Protein AF-A6EFZ3-F1 (afdb_monomer)

Structure (mmCIF, N/CA/C/O backbone):
data_AF-A6EFZ3-F1
#
_entry.id   AF-A6EFZ3-F1
#
loop_
_atom_site.group_PDB
_atom_site.id
_atom_site.type_symbol
_atom_site.label_atom_id
_atom_site.label_alt_id
_atom_site.label_comp_id
_atom_site.label_asym_id
_atom_site.label_entity_id
_atom_site.label_seq_id
_atom_site.pdbx_PDB_ins_code
_atom_site.Cartn_x
_atom_site.Cartn_y
_atom_site.Cartn_z
_atom_site.occupancy
_atom_site.B_iso_or_equiv
_atom_site.auth_seq_id
_atom_site.auth_comp_id
_atom_site.auth_asym_id
_atom_site.auth_atom_id
_atom_site.pdbx_PDB_model_num
ATOM 1 N N . MET A 1 1 ? 28.906 -21.698 11.738 1.00 39.53 1 MET A N 1
ATOM 2 C CA . MET A 1 1 ? 29.198 -21.959 10.315 1.00 39.53 1 MET A CA 1
ATOM 3 C C . MET A 1 1 ? 28.097 -22.882 9.822 1.00 39.53 1 MET A C 1
ATOM 5 O O . MET A 1 1 ? 28.210 -24.085 9.983 1.00 39.53 1 MET A O 1
ATOM 9 N N . PHE A 1 2 ? 26.974 -22.306 9.395 1.00 46.69 2 PHE A N 1
ATOM 10 C CA . PHE A 1 2 ? 25.868 -23.056 8.797 1.00 46.69 2 PHE A CA 1
ATOM 11 C C . PHE A 1 2 ? 26.057 -22.976 7.281 1.00 46.69 2 PHE A C 1
ATOM 13 O O . PHE A 1 2 ? 26.087 -21.853 6.776 1.00 46.69 2 PHE A O 1
ATOM 20 N N . PRO A 1 3 ? 26.272 -24.097 6.578 1.00 50.94 3 PRO A N 1
ATOM 21 C CA . PRO A 1 3 ? 26.380 -24.074 5.134 1.00 50.94 3 PRO A CA 1
ATOM 22 C C . PRO A 1 3 ? 24.978 -24.129 4.504 1.00 50.94 3 PRO A C 1
ATOM 24 O O . PRO A 1 3 ? 24.098 -24.848 4.972 1.00 50.94 3 PRO A O 1
ATOM 27 N N . ASP A 1 4 ? 24.816 -23.335 3.449 1.00 51.06 4 ASP A N 1
ATOM 28 C CA . ASP A 1 4 ? 23.938 -23.583 2.302 1.00 51.06 4 ASP A CA 1
ATOM 29 C C . ASP A 1 4 ? 22.413 -23.519 2.517 1.00 51.06 4 ASP A C 1
ATOM 31 O O . ASP A 1 4 ? 21.679 -24.482 2.317 1.00 51.06 4 ASP A O 1
ATOM 35 N N . ILE A 1 5 ? 21.916 -22.307 2.802 1.00 48.72 5 ILE A N 1
ATOM 36 C CA . ILE A 1 5 ? 20.561 -21.884 2.402 1.00 48.72 5 ILE A CA 1
ATOM 37 C C . ILE A 1 5 ? 20.666 -21.341 0.974 1.00 48.72 5 ILE A C 1
ATOM 39 O O . ILE A 1 5 ? 20.862 -20.150 0.753 1.00 48.72 5 ILE A O 1
ATOM 43 N N . LEU A 1 6 ? 20.587 -22.229 -0.009 1.00 52.12 6 LEU A N 1
ATOM 44 C CA . LEU A 1 6 ? 20.305 -21.890 -1.400 1.00 52.12 6 LEU A CA 1
ATOM 45 C C . LEU A 1 6 ? 19.477 -23.047 -1.959 1.00 52.12 6 LEU A C 1
ATOM 47 O O . LEU A 1 6 ? 19.919 -24.190 -1.946 1.00 52.12 6 LEU A O 1
ATOM 51 N N . ILE A 1 7 ? 18.279 -22.705 -2.443 1.00 53.16 7 ILE A N 1
ATOM 52 C CA . ILE A 1 7 ? 17.169 -23.573 -2.878 1.00 53.16 7 ILE A CA 1
ATOM 53 C C . ILE A 1 7 ? 16.221 -23.976 -1.732 1.00 53.16 7 ILE A C 1
ATOM 55 O O . ILE A 1 7 ? 16.080 -25.140 -1.367 1.00 53.16 7 ILE A O 1
ATOM 59 N N . ALA A 1 8 ? 15.490 -22.991 -1.201 1.00 48.47 8 ALA A N 1
ATOM 60 C CA . ALA A 1 8 ? 14.122 -23.275 -0.782 1.00 48.47 8 ALA A CA 1
ATOM 61 C C . ALA A 1 8 ? 13.328 -23.580 -2.062 1.00 48.47 8 ALA A C 1
ATOM 63 O O . ALA A 1 8 ? 13.255 -22.744 -2.963 1.00 48.47 8 ALA A O 1
ATOM 64 N N . ASP A 1 9 ? 12.820 -24.805 -2.170 1.00 62.06 9 ASP A N 1
ATOM 65 C CA . ASP A 1 9 ? 11.902 -25.234 -3.224 1.00 62.06 9 ASP A CA 1
ATOM 66 C C . ASP A 1 9 ? 10.776 -24.190 -3.373 1.00 62.06 9 ASP A C 1
ATOM 68 O O . ASP A 1 9 ? 10.265 -23.693 -2.364 1.00 62.06 9 ASP A O 1
ATOM 72 N N . GLN A 1 10 ? 10.386 -23.848 -4.606 1.00 57.56 10 GLN A N 1
ATOM 73 C CA . GLN A 1 10 ? 9.250 -22.954 -4.884 1.00 57.56 10 GLN A CA 1
ATOM 74 C C . GLN A 1 10 ? 8.010 -23.392 -4.086 1.00 57.56 10 GLN A C 1
ATOM 76 O O . GLN A 1 10 ? 7.268 -22.557 -3.577 1.00 57.56 10 GLN A O 1
ATOM 81 N N . CYS A 1 11 ? 7.865 -24.702 -3.855 1.00 59.25 11 CYS A N 1
ATOM 82 C CA . CYS A 1 11 ? 6.816 -25.274 -3.020 1.00 59.25 11 CYS A CA 1
ATOM 83 C C . CYS A 1 11 ? 6.854 -24.787 -1.564 1.00 59.25 11 CYS A C 1
ATOM 85 O O . CYS A 1 11 ? 5.800 -24.551 -0.984 1.00 59.25 11 CYS A O 1
ATOM 87 N N . PHE A 1 12 ? 8.036 -24.625 -0.960 1.00 63.84 12 PHE A N 1
ATOM 88 C CA . PHE A 1 12 ? 8.171 -24.192 0.433 1.00 63.84 12 PHE A CA 1
ATOM 89 C C . PHE A 1 12 ? 7.841 -22.708 0.590 1.00 63.84 12 PHE A C 1
ATOM 91 O O . PHE A 1 12 ? 7.180 -22.329 1.553 1.00 63.84 12 PHE A O 1
ATOM 98 N N . PHE A 1 13 ? 8.232 -21.880 -0.383 1.00 63.22 13 PHE A N 1
ATOM 99 C CA . PHE A 1 13 ? 7.868 -20.465 -0.404 1.00 63.22 13 PHE A CA 1
ATOM 100 C C . PHE A 1 13 ? 6.357 -20.286 -0.597 1.00 63.22 13 PHE A C 1
ATOM 102 O O . PHE A 1 13 ? 5.729 -19.549 0.158 1.00 63.22 13 PHE A O 1
ATOM 109 N N . THR A 1 14 ? 5.746 -21.039 -1.519 1.00 64.69 14 THR A N 1
ATOM 110 C CA . THR A 1 14 ? 4.290 -21.027 -1.719 1.00 64.69 14 THR A CA 1
ATOM 111 C C . THR A 1 14 ? 3.534 -21.521 -0.483 1.00 64.69 14 THR A C 1
ATOM 113 O O . THR A 1 14 ? 2.571 -20.880 -0.069 1.00 64.69 14 THR A O 1
ATOM 116 N N . LEU A 1 15 ? 3.966 -22.614 0.160 1.00 67.06 15 LEU A N 1
ATOM 117 C CA . LEU A 1 15 ? 3.315 -23.116 1.379 1.00 67.06 15 LEU A CA 1
ATOM 118 C C . LEU A 1 15 ? 3.464 -22.149 2.558 1.00 67.06 15 LEU A C 1
ATOM 120 O O . LEU A 1 15 ? 2.525 -21.972 3.332 1.00 67.06 15 LEU A O 1
ATOM 124 N N . PHE A 1 16 ? 4.633 -21.522 2.694 1.00 69.56 16 PHE A N 1
ATOM 125 C CA . PHE A 1 16 ? 4.902 -20.535 3.733 1.00 69.56 16 PHE A CA 1
ATOM 126 C C . PHE A 1 16 ? 4.048 -19.280 3.542 1.00 69.56 16 PHE A C 1
ATOM 128 O O . PHE A 1 16 ? 3.437 -18.812 4.499 1.00 69.56 16 PHE A O 1
ATOM 135 N N . LEU A 1 17 ? 3.915 -18.793 2.304 1.00 63.62 17 LEU A N 1
ATOM 136 C CA . LEU A 1 17 ? 3.036 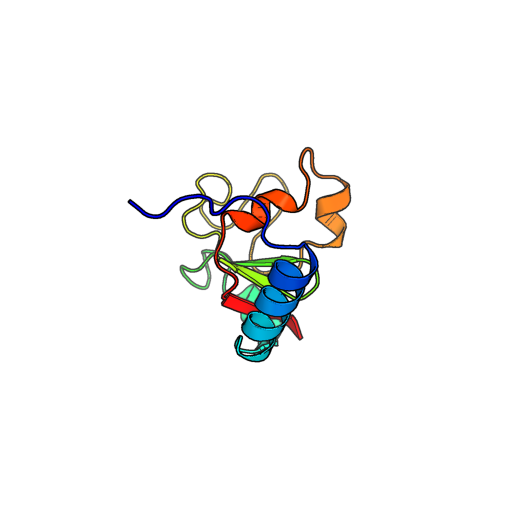-17.669 1.988 1.00 63.62 17 LEU A CA 1
ATOM 137 C C . LEU A 1 17 ? 1.564 -18.009 2.272 1.00 63.62 17 LEU A C 1
ATOM 139 O O . LEU A 1 17 ? 0.866 -17.206 2.878 1.00 63.62 17 LEU A O 1
ATOM 143 N N . ILE A 1 18 ? 1.104 -19.216 1.917 1.00 67.94 18 ILE A N 1
ATOM 144 C CA . ILE A 1 18 ? -0.262 -19.686 2.214 1.00 67.94 18 ILE A CA 1
ATOM 145 C C . ILE A 1 18 ? -0.510 -19.754 3.728 1.00 67.94 18 ILE A C 1
ATOM 147 O O . ILE A 1 18 ? -1.566 -19.324 4.194 1.00 67.94 18 ILE A O 1
ATOM 151 N N . LEU A 1 19 ? 0.453 -20.262 4.502 1.00 68.50 19 LEU A N 1
ATOM 152 C CA . LEU A 1 19 ? 0.347 -20.346 5.960 1.00 68.50 19 LEU A CA 1
ATOM 153 C C . LEU A 1 19 ? 0.321 -18.954 6.607 1.00 68.50 19 LEU A C 1
ATOM 155 O O . LEU A 1 19 ? -0.484 -18.716 7.503 1.00 68.50 19 LEU A O 1
ATOM 159 N N . ILE A 1 20 ? 1.141 -18.019 6.121 1.00 69.00 20 ILE A N 1
ATOM 160 C CA .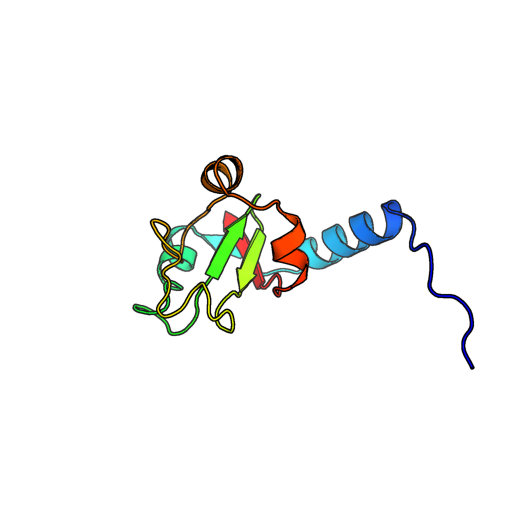 ILE A 1 20 ? 1.111 -16.622 6.574 1.00 69.00 20 ILE A CA 1
ATOM 161 C C . ILE A 1 20 ? -0.230 -15.982 6.216 1.00 69.00 20 ILE A C 1
ATOM 163 O O . ILE A 1 20 ? -0.884 -15.400 7.077 1.00 69.00 20 ILE A O 1
ATOM 167 N N . MET A 1 21 ? -0.688 -16.133 4.971 1.00 70.50 21 MET A N 1
ATOM 168 C CA . MET A 1 21 ? -1.964 -15.585 4.516 1.00 70.50 21 MET A CA 1
ATOM 169 C C . MET A 1 21 ? -3.154 -16.130 5.312 1.00 70.50 21 MET A C 1
ATOM 171 O O . MET A 1 21 ? -4.110 -15.389 5.541 1.00 70.50 21 MET A O 1
ATOM 175 N N . ALA A 1 22 ? -3.127 -17.386 5.769 1.00 73.75 22 ALA A N 1
ATOM 176 C CA . ALA A 1 22 ? -4.193 -17.953 6.597 1.00 73.75 22 ALA A CA 1
ATOM 177 C C . ALA A 1 22 ? -4.411 -17.149 7.894 1.00 73.75 22 ALA A C 1
ATOM 179 O O . ALA A 1 22 ? -5.559 -16.851 8.231 1.00 73.75 22 ALA A O 1
ATOM 180 N N . GLU A 1 23 ? -3.330 -16.692 8.525 1.00 84.50 23 GLU A N 1
ATOM 181 C CA . GLU A 1 23 ? -3.340 -15.988 9.815 1.00 84.50 23 GLU A CA 1
ATOM 182 C C . GLU A 1 23 ? -3.480 -14.458 9.697 1.00 84.50 23 GLU A C 1
ATOM 184 O O . GLU A 1 23 ? -3.691 -13.770 10.698 1.00 84.50 23 GLU A O 1
ATOM 189 N N . LEU A 1 24 ? -3.391 -13.892 8.486 1.00 92.88 24 LEU A N 1
ATOM 190 C CA . LEU A 1 24 ? -3.518 -12.445 8.307 1.00 92.88 24 LEU A CA 1
ATOM 191 C C . LEU A 1 24 ? -4.944 -11.944 8.611 1.00 92.88 24 LEU A C 1
ATOM 193 O O . LEU A 1 24 ? -5.931 -12.584 8.222 1.00 92.88 24 LEU A O 1
ATOM 197 N N . PRO A 1 25 ? -5.081 -10.765 9.248 1.00 96.56 25 PRO A N 1
ATOM 198 C CA . PRO A 1 25 ? -6.378 -10.157 9.508 1.00 96.56 25 PRO A CA 1
ATOM 199 C C . PRO A 1 25 ? -7.092 -9.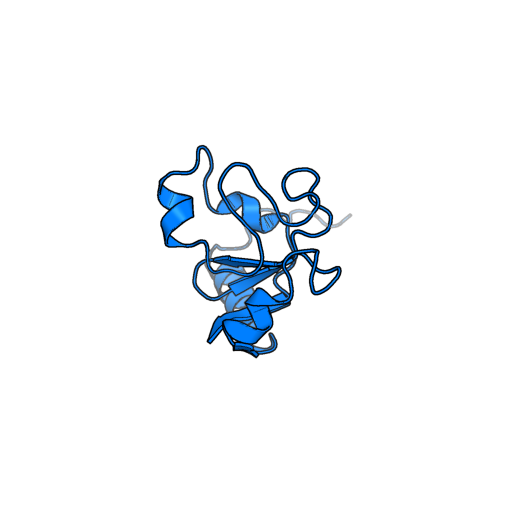787 8.204 1.00 96.56 25 PRO A C 1
ATOM 201 O O . PRO A 1 25 ? -6.470 -9.458 7.194 1.00 96.56 25 PRO A O 1
ATOM 204 N N . ILE A 1 26 ? -8.422 -9.828 8.236 1.00 97.12 26 ILE A N 1
ATOM 205 C CA . ILE A 1 26 ? -9.271 -9.489 7.091 1.00 97.12 26 ILE A CA 1
ATOM 206 C C . ILE A 1 26 ? -9.675 -8.020 7.174 1.00 97.12 26 ILE A C 1
ATOM 208 O O . ILE A 1 26 ? -10.082 -7.539 8.235 1.00 97.12 26 ILE A O 1
ATOM 212 N N . TYR A 1 27 ? -9.611 -7.333 6.039 1.00 98.19 27 TYR A N 1
ATOM 213 C CA . TYR A 1 27 ? -10.062 -5.961 5.885 1.00 98.19 27 TYR A CA 1
ATOM 214 C C . TYR A 1 27 ? -10.998 -5.817 4.694 1.00 98.19 27 TYR A C 1
ATOM 216 O O . TYR A 1 27 ? -10.791 -6.422 3.647 1.00 98.19 27 TYR A O 1
ATOM 224 N N . THR A 1 28 ? -11.999 -4.955 4.841 1.00 98.50 28 THR A N 1
ATOM 225 C CA . THR A 1 28 ? -12.867 -4.554 3.731 1.00 98.50 28 THR A CA 1
ATOM 226 C C . THR A 1 28 ? -12.216 -3.472 2.874 1.00 98.50 28 THR A C 1
ATOM 228 O O . THR A 1 28 ? -11.342 -2.735 3.341 1.00 98.50 28 THR A O 1
ATOM 231 N N . LYS A 1 29 ? -12.723 -3.269 1.652 1.00 98.19 29 LYS A N 1
ATOM 232 C CA . LYS A 1 29 ? -12.336 -2.123 0.798 1.00 98.19 29 LYS A CA 1
ATOM 233 C C . LYS A 1 29 ? -12.439 -0.773 1.516 1.00 98.19 29 LYS A C 1
ATOM 235 O O . LYS A 1 29 ? -11.556 0.065 1.393 1.00 98.19 29 LYS A O 1
ATOM 240 N N . GLN A 1 30 ? -13.485 -0.578 2.318 1.00 98.19 30 GLN A N 1
ATOM 241 C CA . GLN A 1 30 ? -13.685 0.655 3.091 1.00 98.19 30 GLN A CA 1
ATOM 242 C C . GLN A 1 30 ? -12.620 0.822 4.176 1.00 98.19 30 GLN A C 1
ATOM 244 O O . GLN A 1 30 ? -12.135 1.922 4.419 1.00 98.19 30 GLN A O 1
ATOM 249 N N . GLN A 1 31 ? -12.243 -0.273 4.835 1.00 98.44 31 GLN A N 1
ATOM 250 C CA . GLN A 1 31 ? -11.169 -0.247 5.815 1.00 98.44 31 GLN A CA 1
ATOM 251 C C . GLN A 1 31 ? -9.826 0.042 5.138 1.00 98.44 31 GLN A C 1
ATOM 253 O O . GLN A 1 31 ? -9.062 0.844 5.674 1.00 98.44 31 GLN A O 1
ATOM 258 N N . LEU A 1 32 ? -9.541 -0.567 3.985 1.00 98.62 32 LEU A N 1
ATOM 259 C CA . LEU A 1 32 ? -8.333 -0.288 3.209 1.00 98.62 32 LEU A CA 1
ATOM 260 C C . LEU A 1 32 ? -8.265 1.186 2.777 1.00 98.62 32 LEU A C 1
ATOM 262 O O . LEU A 1 32 ? -7.236 1.812 3.007 1.00 98.62 32 LEU A O 1
ATOM 266 N N . ALA A 1 33 ? -9.368 1.764 2.291 1.00 98.38 33 ALA A N 1
ATOM 267 C CA . ALA A 1 33 ? -9.456 3.161 1.845 1.00 98.38 33 ALA A CA 1
ATOM 268 C C . ALA A 1 33 ? -8.981 4.188 2.880 1.00 98.38 33 ALA A C 1
ATOM 270 O O . ALA A 1 33 ? -8.410 5.211 2.516 1.00 98.38 33 ALA A O 1
ATOM 271 N N . LEU A 1 34 ? -9.150 3.893 4.172 1.00 98.44 34 LEU A N 1
ATOM 272 C CA . LEU A 1 34 ? -8.689 4.767 5.251 1.00 98.44 34 LEU A CA 1
ATOM 273 C C . LEU A 1 34 ? -7.161 4.750 5.451 1.00 98.44 34 LEU A C 1
ATOM 275 O O . LEU A 1 34 ? -6.644 5.626 6.132 1.00 98.44 34 LEU A O 1
ATOM 279 N N . ARG A 1 35 ? -6.419 3.764 4.923 1.00 98.31 35 ARG A N 1
ATOM 280 C CA . ARG A 1 35 ? -4.939 3.701 4.989 1.00 98.31 35 ARG A CA 1
ATOM 281 C C . ARG A 1 35 ? -4.301 4.316 3.744 1.00 98.31 35 ARG A C 1
ATOM 283 O O . ARG A 1 35 ? -3.547 3.671 3.019 1.00 98.31 35 ARG A O 1
ATOM 290 N N . ASN A 1 36 ? -4.632 5.573 3.497 1.00 98.00 36 ASN A N 1
ATOM 291 C CA . ASN A 1 36 ? -4.159 6.347 2.353 1.00 98.00 36 ASN A CA 1
ATOM 292 C C . ASN A 1 36 ? -3.092 7.392 2.735 1.00 98.00 36 ASN A C 1
ATOM 294 O O . ASN A 1 36 ? -2.823 8.305 1.959 1.00 98.00 36 ASN A O 1
ATOM 298 N N . GLY A 1 37 ? -2.513 7.311 3.938 1.00 96.75 37 GLY A N 1
ATOM 299 C CA . GLY A 1 37 ? -1.550 8.292 4.446 1.00 96.75 37 GLY A CA 1
ATOM 300 C C . GLY A 1 37 ? -2.138 9.654 4.833 1.00 96.75 37 GLY A C 1
ATOM 301 O O . GLY A 1 37 ? -1.367 10.556 5.160 1.00 96.75 37 GLY A O 1
ATOM 302 N N . GLN A 1 38 ? -3.464 9.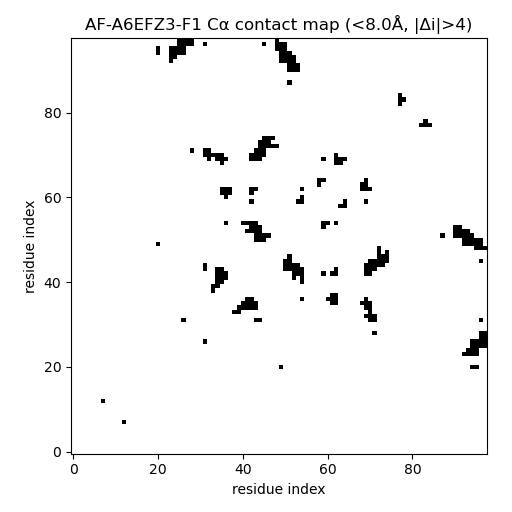826 4.780 1.00 96.00 38 GLN A N 1
ATOM 303 C CA . GLN A 1 38 ? -4.163 11.069 5.126 1.00 96.00 38 GLN A CA 1
ATOM 304 C C . GLN A 1 38 ? -5.222 10.835 6.208 1.00 96.00 38 GLN A C 1
ATOM 306 O O . GLN A 1 38 ? -5.114 11.399 7.295 1.00 96.00 38 GLN A O 1
ATOM 311 N N . ASP A 1 39 ? -6.207 9.970 5.943 1.00 97.12 39 ASP A N 1
ATOM 312 C CA . ASP A 1 39 ? -7.246 9.605 6.919 1.00 97.12 39 ASP A CA 1
ATOM 313 C C . ASP A 1 39 ? -6.646 8.838 8.103 1.00 97.12 39 ASP A C 1
ATOM 315 O O . ASP A 1 39 ? -7.069 8.976 9.255 1.00 97.12 39 ASP A O 1
ATOM 319 N N . LYS A 1 40 ? -5.624 8.030 7.809 1.00 96.50 40 LYS A N 1
ATOM 320 C CA . LYS A 1 40 ? -4.756 7.372 8.780 1.00 96.50 40 LYS A CA 1
ATOM 321 C C . LYS A 1 40 ? -3.299 7.467 8.332 1.00 96.50 40 LYS A C 1
ATOM 323 O O . LYS A 1 40 ? -3.043 7.548 7.132 1.00 96.50 40 LYS A O 1
ATOM 328 N N . PRO A 1 41 ? -2.334 7.410 9.272 1.00 96.69 41 PRO A N 1
ATOM 329 C CA . PRO A 1 41 ? -0.916 7.524 8.933 1.00 96.69 41 PRO A CA 1
ATOM 330 C C . PRO A 1 41 ? -0.393 6.351 8.095 1.00 96.69 41 PRO A C 1
ATOM 332 O O . PRO A 1 41 ? 0.609 6.507 7.408 1.00 96.69 41 PRO A O 1
ATOM 335 N N . GLN A 1 42 ? -1.051 5.190 8.146 1.00 98.19 42 GLN A N 1
ATOM 336 C CA . GLN A 1 42 ? -0.670 4.035 7.340 1.00 98.19 42 GLN A CA 1
ATOM 337 C C . GLN A 1 42 ? -0.925 4.280 5.852 1.00 98.19 42 GLN A C 1
ATOM 339 O O . GLN A 1 42 ? -1.948 4.859 5.479 1.00 98.19 42 GLN A O 1
ATOM 344 N N . ILE A 1 43 ? -0.032 3.759 5.015 1.00 98.50 43 ILE A N 1
ATOM 345 C CA . ILE A 1 43 ? -0.132 3.793 3.559 1.00 98.50 43 ILE A CA 1
ATOM 346 C C . ILE A 1 43 ? -0.118 2.355 3.062 1.00 98.50 43 ILE A C 1
ATOM 348 O O . ILE A 1 43 ? 0.935 1.724 2.994 1.00 98.50 43 ILE A O 1
ATOM 352 N N . TRP A 1 44 ? -1.296 1.824 2.751 1.00 98.56 44 TRP A N 1
ATOM 353 C CA . TRP A 1 44 ? -1.462 0.430 2.348 1.00 98.56 44 TRP A CA 1
ATOM 354 C C . TRP A 1 44 ? -1.985 0.329 0.920 1.00 98.56 44 TRP A C 1
ATOM 356 O O . TRP A 1 44 ? -2.790 1.150 0.487 1.00 98.56 44 TRP A O 1
ATOM 366 N N . VAL A 1 45 ? -1.572 -0.710 0.206 1.00 98.19 45 VAL A N 1
ATOM 367 C CA . VAL A 1 45 ? -2.089 -1.063 -1.125 1.00 98.19 45 VAL A CA 1
ATOM 368 C C . VAL A 1 45 ? -2.450 -2.538 -1.136 1.00 98.19 45 VAL A C 1
ATOM 370 O O . VAL A 1 45 ? -1.821 -3.321 -0.425 1.00 98.19 45 VAL A O 1
ATOM 373 N N . ALA A 1 46 ? -3.459 -2.925 -1.911 1.00 98.06 46 ALA A N 1
ATOM 374 C CA . ALA A 1 46 ? -3.750 -4.332 -2.141 1.00 98.06 46 ALA A CA 1
ATOM 375 C C . ALA A 1 46 ? -3.266 -4.785 -3.520 1.00 98.06 46 ALA A C 1
ATOM 377 O O . ALA A 1 46 ? -3.288 -4.019 -4.480 1.00 98.06 46 ALA A O 1
ATOM 378 N N . TYR A 1 47 ? -2.820 -6.034 -3.584 1.00 96.69 47 TYR A N 1
ATOM 379 C CA . TYR A 1 47 ? -2.461 -6.734 -4.806 1.00 96.69 47 TYR A CA 1
ATOM 380 C C . TYR A 1 47 ? -2.873 -8.201 -4.666 1.00 96.69 47 TYR A C 1
ATOM 382 O O . TYR A 1 47 ? -2.527 -8.848 -3.675 1.00 96.69 47 TYR A O 1
ATOM 390 N N . LEU A 1 48 ? -3.662 -8.707 -5.616 1.00 95.00 48 LEU A N 1
ATOM 391 C CA . LEU A 1 48 ? -4.229 -10.062 -5.620 1.00 95.00 48 LEU A CA 1
ATOM 392 C C . LEU A 1 48 ? -4.860 -10.465 -4.273 1.00 95.00 48 LEU A C 1
ATOM 394 O O . LEU A 1 48 ? -4.703 -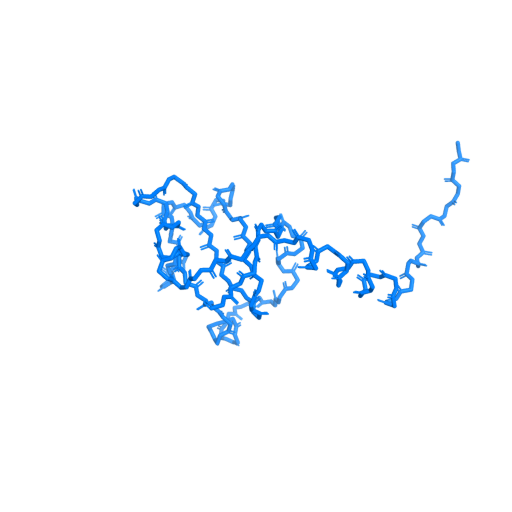11.587 -3.792 1.00 95.00 48 LEU A O 1
ATOM 398 N N . GLY A 1 49 ? -5.577 -9.530 -3.643 1.00 95.19 49 GLY A N 1
ATOM 399 C CA . GLY A 1 49 ? -6.258 -9.757 -2.366 1.00 95.19 49 GLY A CA 1
ATOM 400 C C . GLY A 1 49 ? -5.358 -9.733 -1.122 1.00 95.19 49 GLY A C 1
ATOM 401 O O . GLY A 1 49 ? -5.867 -9.899 -0.014 1.00 95.19 49 GLY A O 1
ATOM 402 N N . VAL A 1 50 ? -4.051 -9.492 -1.256 1.00 96.25 50 VAL A N 1
ATOM 403 C CA . VAL A 1 50 ? -3.125 -9.283 -0.131 1.00 96.25 50 VAL A CA 1
ATOM 404 C C .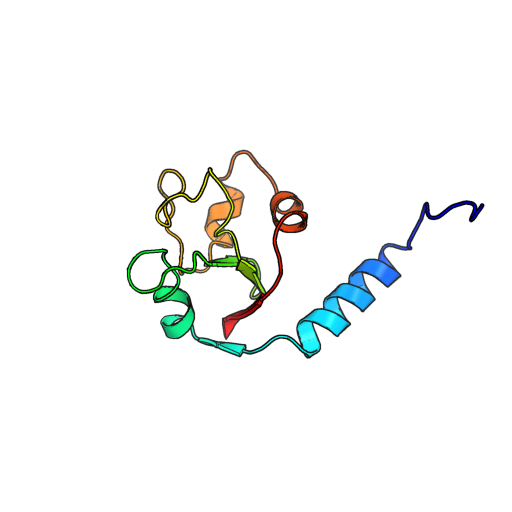 VAL A 1 50 ? -2.883 -7.792 0.053 1.00 96.25 50 VAL A C 1
ATOM 406 O O . VAL A 1 50 ? -2.669 -7.074 -0.916 1.00 96.25 50 VAL A O 1
ATOM 409 N N . ILE A 1 51 ? -2.923 -7.317 1.296 1.00 98.00 51 ILE A N 1
ATOM 410 C CA . ILE A 1 51 ? -2.663 -5.919 1.646 1.00 98.00 51 ILE A CA 1
ATOM 411 C C . ILE A 1 51 ? -1.219 -5.791 2.120 1.00 98.00 51 ILE A C 1
ATOM 413 O O . ILE A 1 51 ? -0.828 -6.457 3.080 1.00 98.00 51 ILE A O 1
ATOM 417 N N . TYR A 1 52 ? -0.466 -4.900 1.483 1.00 97.69 52 TYR A N 1
ATOM 418 C CA . TYR A 1 52 ? 0.930 -4.604 1.784 1.00 97.69 52 TYR A CA 1
ATOM 419 C C . TYR A 1 52 ? 1.072 -3.222 2.417 1.00 97.69 52 TYR A C 1
ATOM 421 O O . TYR A 1 52 ? 0.452 -2.254 1.961 1.00 97.69 52 TYR A O 1
ATOM 429 N N . ASP A 1 53 ? 1.912 -3.124 3.446 1.00 98.12 53 ASP A N 1
ATOM 430 C CA . ASP A 1 53 ? 2.278 -1.845 4.049 1.00 98.12 53 ASP A CA 1
ATOM 431 C C . ASP A 1 53 ? 3.459 -1.211 3.305 1.00 98.12 53 ASP A C 1
ATOM 433 O O . ASP A 1 53 ? 4.582 -1.714 3.332 1.00 98.12 53 ASP A O 1
ATOM 437 N N . VAL A 1 54 ? 3.200 -0.085 2.639 1.00 97.69 54 VAL A N 1
ATOM 438 C CA . VAL A 1 54 ? 4.197 0.671 1.872 1.00 97.69 54 VAL A CA 1
ATOM 439 C C . VAL A 1 54 ? 4.556 2.002 2.542 1.00 97.69 54 VAL A C 1
ATOM 441 O O . VAL A 1 54 ? 5.157 2.864 1.901 1.00 97.69 54 VAL A O 1
ATOM 444 N N . THR A 1 55 ? 4.228 2.180 3.828 1.00 97.75 55 THR A N 1
ATOM 445 C CA . THR A 1 55 ? 4.402 3.442 4.577 1.00 97.75 55 THR A CA 1
ATOM 446 C C . THR A 1 55 ? 5.837 3.970 4.543 1.00 97.75 55 THR A C 1
ATOM 448 O O . THR A 1 55 ? 6.051 5.161 4.321 1.00 97.75 55 THR A O 1
ATOM 451 N N . GLU A 1 56 ? 6.831 3.090 4.670 1.00 95.69 56 GLU A N 1
ATOM 452 C CA . GLU A 1 56 ? 8.252 3.473 4.659 1.00 95.69 56 GLU A CA 1
ATOM 453 C C . GLU A 1 56 ? 8.813 3.714 3.242 1.00 95.69 56 GLU A C 1
ATOM 455 O O . GLU A 1 56 ? 9.962 4.136 3.062 1.00 95.69 56 GLU A O 1
ATOM 460 N N . SER A 1 57 ? 8.014 3.471 2.198 1.00 95.69 57 SER A N 1
ATOM 461 C CA . SER A 1 57 ? 8.441 3.689 0.821 1.00 95.69 57 SER A CA 1
ATOM 462 C C . SER A 1 57 ? 8.456 5.172 0.473 1.00 95.69 57 SER A C 1
ATOM 464 O O . SER A 1 57 ? 7.428 5.845 0.396 1.00 95.69 57 SER A O 1
ATOM 466 N N . ARG A 1 58 ? 9.640 5.682 0.117 1.00 94.81 58 ARG A N 1
ATOM 467 C CA . ARG A 1 58 ? 9.799 7.056 -0.399 1.00 94.81 58 ARG A CA 1
ATOM 468 C C . ARG A 1 58 ? 8.981 7.323 -1.665 1.00 94.81 58 ARG A C 1
ATOM 470 O O . ARG A 1 58 ? 8.667 8.478 -1.940 1.00 94.81 58 ARG A O 1
ATOM 477 N N . LEU A 1 59 ? 8.661 6.276 -2.426 1.00 95.06 59 LEU A N 1
ATOM 478 C CA . LEU A 1 59 ? 7.890 6.361 -3.667 1.00 95.06 59 LEU A CA 1
ATOM 479 C C . LEU A 1 59 ? 6.383 6.519 -3.432 1.00 95.06 59 LEU A C 1
ATOM 481 O O . LEU A 1 59 ? 5.694 6.936 -4.357 1.00 95.06 59 LEU A O 1
ATOM 485 N N . TRP A 1 60 ? 5.904 6.214 -2.222 1.00 96.50 60 TRP A N 1
ATOM 486 C CA . TRP A 1 60 ? 4.497 6.276 -1.815 1.00 96.50 60 TRP A CA 1
ATOM 487 C C . TRP A 1 60 ? 4.207 7.426 -0.846 1.00 96.50 60 TRP A C 1
ATOM 489 O O . TRP A 1 60 ? 3.192 7.425 -0.152 1.00 96.50 60 TRP A O 1
ATOM 499 N N . ARG A 1 61 ? 5.097 8.421 -0.763 1.00 93.19 61 ARG A N 1
ATOM 500 C CA . ARG A 1 61 ? 5.001 9.512 0.215 1.00 93.19 61 ARG A CA 1
ATOM 501 C C . ARG A 1 61 ? 3.620 10.181 0.179 1.00 93.19 61 ARG A C 1
ATOM 503 O O . ARG A 1 61 ? 3.143 10.577 -0.881 1.00 93.19 61 ARG A O 1
ATOM 510 N N . ASN A 1 62 ? 3.016 10.350 1.357 1.00 93.12 62 ASN A N 1
ATOM 511 C CA . ASN A 1 62 ? 1.662 10.895 1.541 1.00 93.12 62 ASN A CA 1
ATOM 512 C C . ASN A 1 62 ? 0.561 10.093 0.813 1.00 93.12 62 ASN A C 1
ATOM 514 O O . ASN A 1 62 ? -0.464 10.655 0.433 1.00 93.12 62 ASN A O 1
ATOM 518 N N . GLY A 1 63 ? 0.797 8.800 0.580 1.00 95.81 63 GLY A N 1
ATOM 519 C CA . GLY A 1 63 ? -0.145 7.891 -0.065 1.00 95.81 63 GLY A CA 1
ATOM 520 C C . GLY A 1 63 ? -0.300 8.071 -1.564 1.00 95.81 63 GLY A C 1
ATOM 521 O O . GLY A 1 63 ? -1.324 7.674 -2.115 1.00 95.81 63 GLY A O 1
ATOM 522 N N . LYS A 1 64 ? 0.697 8.656 -2.232 1.00 95.06 64 LYS A N 1
ATOM 523 C CA . LYS A 1 64 ? 0.678 8.872 -3.678 1.00 95.06 64 LYS A CA 1
ATOM 524 C C . LYS A 1 64 ? 1.903 8.261 -4.344 1.00 95.06 64 LYS A C 1
ATOM 526 O O . LYS A 1 64 ? 3.026 8.485 -3.896 1.00 95.06 64 LYS A O 1
ATOM 531 N N . HIS A 1 65 ? 1.672 7.570 -5.454 1.00 93.75 65 HIS A N 1
ATOM 532 C CA . HIS A 1 65 ? 2.700 7.047 -6.340 1.00 93.75 65 HIS A CA 1
ATOM 533 C C . HIS A 1 65 ? 2.339 7.358 -7.794 1.00 93.75 65 HIS A C 1
ATOM 535 O O . HIS A 1 65 ? 1.527 6.670 -8.406 1.00 93.75 65 HIS A O 1
ATOM 541 N N . TYR A 1 66 ? 2.923 8.427 -8.341 1.00 91.12 66 TYR A N 1
ATOM 542 C CA . TYR A 1 66 ? 2.539 8.974 -9.649 1.00 91.12 66 TYR A CA 1
ATOM 543 C C . TYR A 1 66 ? 1.023 9.229 -9.736 1.00 91.12 66 TYR A C 1
ATOM 545 O O . TYR A 1 66 ? 0.509 10.016 -8.943 1.00 91.12 66 TYR A O 1
ATOM 553 N N . GLU A 1 67 ? 0.316 8.583 -10.663 1.00 92.12 67 GLU A N 1
ATOM 554 C CA . GLU A 1 67 ? -1.135 8.710 -10.852 1.00 92.12 67 GLU A CA 1
ATOM 555 C C . GLU A 1 67 ? -1.947 7.762 -9.947 1.00 92.12 67 GLU A C 1
ATOM 557 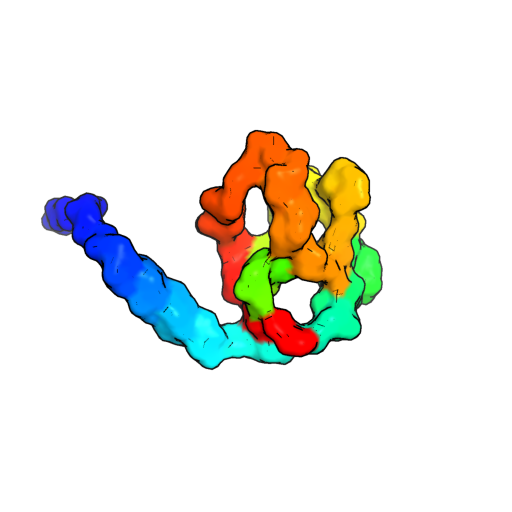O O . GLU A 1 67 ? -3.177 7.792 -9.958 1.00 92.12 67 GLU A O 1
ATOM 562 N N . HIS A 1 68 ? -1.275 6.953 -9.120 1.00 94.75 68 HIS A N 1
ATOM 563 C CA . HIS A 1 68 ? -1.903 5.979 -8.232 1.00 94.75 68 HIS A CA 1
ATOM 564 C C . HIS A 1 68 ? -1.940 6.466 -6.784 1.00 94.75 68 HIS A C 1
ATOM 566 O O . HIS A 1 68 ? -1.030 7.139 -6.287 1.00 94.75 68 HIS A O 1
ATOM 572 N N . TRP A 1 69 ? -3.005 6.078 -6.091 1.00 96.81 69 TRP A N 1
ATOM 573 C CA . TRP A 1 69 ? -3.253 6.414 -4.693 1.00 96.81 69 TRP A CA 1
ATOM 574 C C . TRP A 1 69 ? -3.246 5.155 -3.834 1.00 96.81 69 TRP A C 1
ATOM 576 O O . TRP A 1 69 ? -3.622 4.082 -4.300 1.00 96.81 69 TRP A O 1
ATOM 586 N N . ALA A 1 70 ? -2.804 5.285 -2.588 1.00 98.00 70 ALA A N 1
ATOM 587 C CA . ALA A 1 70 ? -2.914 4.227 -1.598 1.00 98.00 70 ALA A CA 1
ATOM 588 C C . ALA A 1 70 ? -4.357 4.103 -1.083 1.00 98.00 70 ALA A C 1
ATOM 590 O O . ALA A 1 70 ? -5.203 4.962 -1.325 1.00 98.00 70 ALA A O 1
ATOM 591 N N . GLY A 1 71 ? -4.632 3.031 -0.349 1.00 98.19 71 GLY A N 1
ATOM 592 C CA . GLY A 1 71 ? -5.958 2.709 0.166 1.00 98.19 71 GLY A CA 1
ATOM 593 C C . GLY A 1 71 ? -6.854 1.986 -0.843 1.00 98.19 71 GLY A C 1
ATOM 594 O O . GLY A 1 71 ? -8.069 1.952 -0.675 1.00 98.19 71 GLY A O 1
ATOM 595 N N . GLN A 1 72 ? -6.288 1.369 -1.875 1.00 97.94 72 GLN A N 1
ATOM 596 C CA . GLN A 1 72 ? -7.056 0.623 -2.872 1.00 97.94 72 GLN A CA 1
ATOM 597 C C . GLN A 1 72 ? -6.333 -0.644 -3.327 1.00 97.94 72 GLN A C 1
ATOM 599 O O . GLN A 1 72 ? -5.161 -0.862 -3.009 1.00 97.94 72 GLN A O 1
ATOM 604 N N . ASP A 1 73 ? -7.079 -1.482 -4.036 1.00 97.94 73 ASP A N 1
ATOM 605 C CA . ASP A 1 73 ? -6.540 -2.608 -4.789 1.00 97.94 73 ASP A CA 1
ATOM 606 C C . ASP A 1 73 ? -5.970 -2.083 -6.102 1.00 97.94 73 ASP A C 1
ATOM 608 O O . ASP A 1 73 ? -6.674 -1.378 -6.815 1.00 97.94 73 ASP A O 1
ATOM 612 N N . LEU A 1 74 ? -4.694 -2.375 -6.348 1.00 96.88 74 LEU A N 1
ATOM 613 C CA . LEU A 1 74 ? -3.936 -1.922 -7.512 1.00 96.88 74 LEU A CA 1
ATOM 614 C C . LEU A 1 74 ? -3.557 -3.084 -8.440 1.00 96.88 74 LEU A C 1
ATOM 616 O O . LEU A 1 74 ? -2.566 -3.016 -9.170 1.00 96.88 74 LEU A O 1
ATOM 620 N N . THR A 1 75 ? -4.289 -4.197 -8.345 1.00 95.88 75 THR A N 1
ATOM 621 C CA . THR A 1 75 ? -4.026 -5.404 -9.136 1.00 95.88 75 THR A CA 1
ATOM 622 C C . THR A 1 75 ? -4.058 -5.131 -10.632 1.00 95.88 75 THR A C 1
ATOM 624 O O . THR A 1 75 ? -3.141 -5.551 -11.339 1.00 95.88 75 THR A O 1
ATOM 627 N N . ASP A 1 76 ? -5.078 -4.420 -11.106 1.00 94.62 76 ASP A N 1
ATOM 628 C CA . ASP A 1 76 ? -5.264 -4.174 -12.536 1.00 94.62 76 ASP A CA 1
ATOM 629 C C . ASP A 1 76 ? -4.257 -3.131 -13.047 1.00 94.62 76 ASP A C 1
ATOM 631 O O . ASP A 1 76 ? -3.726 -3.247 -14.150 1.00 94.62 76 ASP A O 1
ATOM 635 N N . GLU A 1 77 ? -3.918 -2.154 -12.209 1.00 93.00 77 GLU A N 1
ATOM 636 C CA . GLU A 1 77 ? -2.986 -1.069 -12.501 1.00 93.00 77 GLU A CA 1
ATOM 637 C C . GLU A 1 77 ? -1.534 -1.546 -12.607 1.00 93.00 77 GLU A C 1
ATOM 639 O O . GLU A 1 77 ? -0.731 -0.930 -13.311 1.00 93.00 77 GLU A O 1
ATOM 644 N N . LEU A 1 78 ? -1.172 -2.643 -11.932 1.00 91.25 78 LEU A N 1
ATOM 645 C CA . LEU A 1 78 ? 0.192 -3.170 -11.983 1.00 91.25 78 LEU A CA 1
ATOM 646 C C . LEU A 1 78 ? 0.581 -3.642 -13.393 1.00 91.25 78 LEU A C 1
ATOM 648 O O . LEU A 1 78 ? 1.759 -3.584 -13.742 1.00 91.25 78 LEU A O 1
ATOM 652 N N . ALA A 1 79 ? -0.382 -4.077 -14.211 1.00 90.19 79 ALA A N 1
ATOM 653 C CA . ALA A 1 79 ? -0.124 -4.536 -15.576 1.00 90.19 79 ALA A CA 1
ATOM 654 C C . ALA A 1 79 ? 0.472 -3.436 -16.475 1.00 90.19 79 ALA A C 1
ATOM 656 O O . ALA A 1 79 ? 1.256 -3.738 -17.376 1.00 90.19 79 ALA A O 1
ATOM 657 N N . ASP A 1 80 ? 0.145 -2.174 -16.193 1.00 89.25 80 ASP A N 1
ATOM 658 C CA . ASP A 1 80 ? 0.624 -1.003 -16.932 1.00 89.25 80 ASP A CA 1
ATOM 659 C C . ASP A 1 80 ? 1.889 -0.378 -16.310 1.00 89.25 80 ASP A C 1
ATOM 661 O O . ASP A 1 80 ? 2.436 0.604 -16.825 1.00 89.25 80 ASP A O 1
ATOM 665 N N . ALA A 1 81 ? 2.381 -0.929 -15.195 1.00 88.94 81 ALA A N 1
ATOM 666 C CA . ALA A 1 81 ? 3.531 -0.395 -14.482 1.00 88.94 81 ALA A CA 1
ATOM 667 C C . ALA A 1 81 ? 4.865 -0.755 -15.171 1.00 88.94 81 ALA A C 1
ATOM 669 O O . ALA A 1 81 ? 5.021 -1.834 -15.745 1.00 88.94 81 ALA A O 1
ATOM 670 N N . PRO A 1 82 ? 5.913 0.083 -15.038 1.00 90.19 82 PRO A N 1
ATOM 671 C CA . PRO A 1 82 ? 7.251 -0.222 -15.556 1.00 90.19 82 PRO A CA 1
ATOM 672 C C . PRO A 1 82 ? 8.004 -1.281 -14.719 1.00 90.19 82 PRO A C 1
ATOM 674 O O . PRO A 1 82 ? 9.222 -1.421 -14.849 1.00 90.19 82 PRO A O 1
ATOM 677 N N . HIS A 1 83 ? 7.317 -1.989 -13.818 1.00 90.25 83 HIS A N 1
ATOM 678 C CA . HIS A 1 83 ? 7.877 -2.969 -12.890 1.00 90.25 83 HIS A CA 1
ATOM 679 C C . HIS A 1 83 ? 6.896 -4.122 -12.631 1.00 90.25 83 HIS A C 1
ATOM 681 O O . HIS A 1 83 ? 5.690 -3.962 -12.780 1.00 90.25 83 HIS A O 1
ATOM 687 N N . ALA A 1 84 ? 7.411 -5.264 -12.172 1.00 89.69 84 ALA A N 1
ATOM 688 C CA . ALA A 1 84 ? 6.620 -6.460 -11.869 1.00 89.69 84 ALA A CA 1
ATOM 689 C C . ALA A 1 84 ? 6.283 -6.602 -10.370 1.00 89.69 84 ALA A C 1
ATOM 691 O O . ALA A 1 84 ? 6.799 -5.8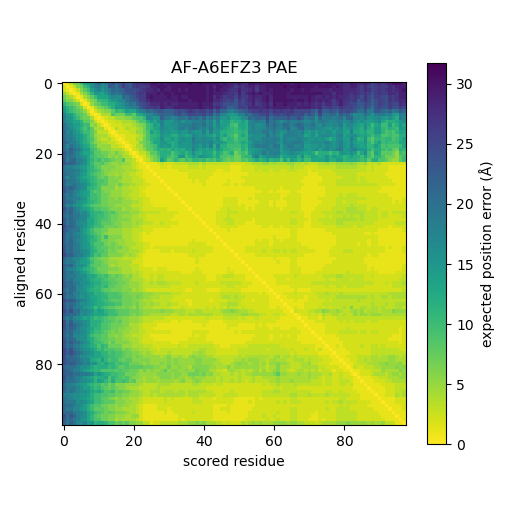65 -9.530 1.00 89.69 84 ALA A O 1
ATOM 692 N N . GLU A 1 85 ? 5.470 -7.606 -10.035 1.00 89.06 85 GLU A N 1
ATOM 693 C CA . GLU A 1 85 ? 5.013 -7.950 -8.675 1.00 89.06 85 GLU A CA 1
ATOM 694 C C . GLU A 1 85 ? 6.130 -8.202 -7.648 1.00 89.06 85 GLU A C 1
ATOM 696 O O . GLU A 1 85 ? 5.924 -7.982 -6.458 1.00 89.06 85 GLU A O 1
ATOM 701 N N . GLY A 1 86 ? 7.344 -8.562 -8.081 1.00 87.69 86 GLY A N 1
ATOM 702 C CA . GLY A 1 86 ? 8.491 -8.785 -7.184 1.00 87.69 86 GLY A CA 1
ATOM 703 C C . GLY A 1 86 ? 8.882 -7.565 -6.333 1.00 87.69 86 GLY A C 1
ATOM 704 O O . GLY A 1 86 ? 9.656 -7.678 -5.386 1.00 87.69 86 GLY A O 1
ATOM 705 N N . VAL A 1 87 ? 8.335 -6.376 -6.616 1.00 89.31 87 VAL A N 1
ATOM 706 C CA . VAL A 1 87 ? 8.463 -5.211 -5.726 1.00 89.31 87 VAL A CA 1
ATOM 707 C C . VAL A 1 87 ? 7.823 -5.437 -4.351 1.00 89.31 87 VAL A C 1
ATOM 709 O O . VAL A 1 87 ? 8.302 -4.849 -3.380 1.00 89.31 87 VAL A O 1
ATOM 712 N N . PHE A 1 88 ? 6.791 -6.285 -4.252 1.00 89.88 88 PHE A N 1
ATOM 713 C CA . PHE A 1 88 ? 6.061 -6.545 -3.007 1.00 89.88 88 PHE A CA 1
ATOM 714 C C . PHE A 1 88 ? 6.846 -7.382 -1.998 1.00 89.88 88 PHE A C 1
ATOM 716 O O . PHE A 1 88 ? 6.576 -7.289 -0.807 1.00 89.88 88 PHE A O 1
ATOM 723 N N . GLU A 1 89 ? 7.889 -8.101 -2.425 1.00 88.50 89 GLU A N 1
ATOM 724 C CA . GLU A 1 89 ? 8.797 -8.836 -1.527 1.00 88.50 89 GLU A CA 1
ATOM 725 C C . GLU A 1 89 ? 9.535 -7.922 -0.533 1.00 88.50 89 GLU A C 1
ATOM 727 O O . GLU A 1 89 ? 10.112 -8.387 0.448 1.00 88.50 89 GLU A O 1
ATOM 732 N N . LYS A 1 90 ? 9.534 -6.608 -0.788 1.00 90.44 90 LYS A N 1
ATOM 733 C CA . LYS A 1 90 ? 10.158 -5.588 0.065 1.00 90.44 90 LYS A CA 1
ATOM 734 C C . LYS A 1 90 ? 9.222 -5.044 1.145 1.00 90.44 90 LYS A C 1
ATOM 736 O O . LYS A 1 90 ? 9.663 -4.209 1.932 1.00 90.44 90 LYS A O 1
ATOM 741 N N . PHE A 1 91 ? 7.954 -5.447 1.137 1.00 94.06 91 PHE A N 1
ATOM 742 C CA . PHE A 1 91 ? 6.910 -4.897 1.992 1.00 94.06 91 PHE A CA 1
ATOM 743 C C . PHE A 1 91 ? 6.237 -5.991 2.812 1.00 94.06 91 PHE A C 1
ATOM 745 O O . PHE A 1 91 ? 6.079 -7.126 2.363 1.00 94.06 91 PHE A O 1
ATOM 752 N N . ASP A 1 92 ? 5.799 -5.623 4.011 1.00 94.19 92 ASP A N 1
ATOM 753 C CA . ASP A 1 92 ? 5.111 -6.548 4.898 1.00 94.19 92 ASP A CA 1
ATOM 754 C C . ASP A 1 92 ? 3.674 -6.770 4.419 1.00 94.19 92 ASP A C 1
ATOM 756 O O . ASP A 1 92 ? 2.917 -5.820 4.196 1.00 94.19 92 ASP A O 1
ATOM 760 N N . ALA A 1 93 ? 3.278 -8.038 4.298 1.00 95.12 93 ALA A N 1
ATOM 761 C CA . ALA A 1 93 ? 1.881 -8.409 4.130 1.00 95.12 93 ALA A CA 1
ATOM 762 C C . ALA A 1 93 ? 1.161 -8.257 5.480 1.00 95.12 93 ALA A C 1
ATOM 764 O O . ALA A 1 93 ? 1.472 -8.953 6.445 1.00 95.12 93 ALA A O 1
ATOM 765 N N . VAL A 1 94 ? 0.194 -7.344 5.552 1.00 96.62 94 VAL A N 1
ATOM 766 C CA . VAL A 1 94 ? -0.477 -6.947 6.804 1.00 96.62 94 VAL A CA 1
ATOM 767 C C . VAL A 1 94 ? -1.943 -7.353 6.871 1.00 96.62 94 VAL A C 1
ATOM 769 O O . VAL A 1 94 ? -2.576 -7.207 7.919 1.00 96.62 94 VAL A O 1
ATOM 772 N N . GLY A 1 95 ? -2.513 -7.856 5.777 1.00 96.62 95 GLY A N 1
ATOM 773 C CA . GLY A 1 95 ? -3.912 -8.259 5.755 1.00 96.62 95 GLY A CA 1
ATOM 774 C C . GLY A 1 95 ? -4.361 -8.927 4.465 1.00 96.62 95 GLY A C 1
ATOM 775 O O . GLY A 1 95 ? -3.634 -8.973 3.476 1.00 96.62 95 GLY A O 1
ATOM 776 N N . 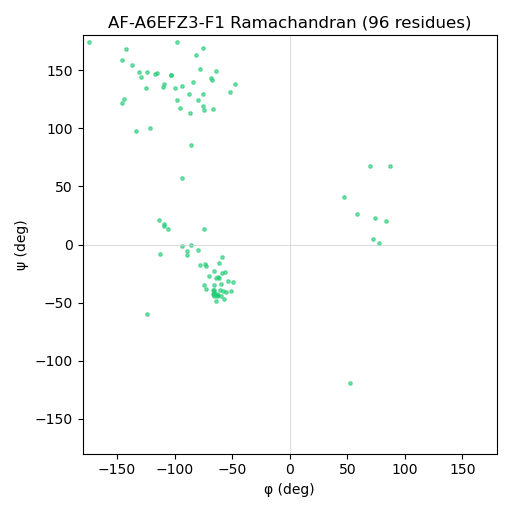LYS A 1 96 ? -5.603 -9.406 4.487 1.00 96.38 96 LYS A N 1
ATOM 777 C CA . LYS A 1 96 ? -6.351 -9.883 3.320 1.00 96.38 96 LYS A CA 1
ATOM 778 C C . LYS A 1 96 ? -7.475 -8.911 2.999 1.00 96.38 96 LYS A C 1
ATOM 780 O O . LYS A 1 96 ? -8.190 -8.492 3.910 1.00 96.38 96 LYS A O 1
ATOM 785 N N . LEU A 1 97 ? -7.646 -8.588 1.726 1.00 97.19 97 LEU A N 1
ATOM 786 C CA . LEU A 1 97 ? -8.754 -7.782 1.235 1.00 97.19 97 LEU A CA 1
ATOM 787 C C . LEU A 1 97 ? -9.958 -8.678 0.908 1.00 97.19 97 LEU A C 1
ATOM 789 O O . LEU A 1 97 ? -9.811 -9.667 0.190 1.00 97.19 97 LEU A O 1
ATOM 793 N N . VAL A 1 98 ? -11.136 -8.318 1.429 1.00 94.19 98 VAL A N 1
ATOM 794 C CA . VAL A 1 98 ? -12.439 -8.966 1.170 1.00 94.19 98 VAL A CA 1
ATOM 795 C C . VAL A 1 98 ? -13.493 -7.929 0.779 1.00 94.19 98 VAL A C 1
ATOM 797 O O . VAL A 1 98 ? -13.459 -6.789 1.304 1.00 94.19 98 VAL A O 1
#

Radius of gyration: 14.98 Å; Cα contacts (8 Å, |Δi|>4): 148; chains: 1; bounding box: 43×36×27 Å

Solvent-accessible surface area (backbone atoms only — not comparable to full-atom values): 5627 Å² total; per-residue (Å²): 137,84,83,80,96,73,80,78,51,71,66,55,55,52,51,50,51,52,56,51,57,72,72,40,51,80,36,41,62,72,61,40,43,40,21,21,31,71,86,29,81,48,18,27,37,25,46,88,49,37,26,30,49,43,60,89,36,82,67,35,54,76,16,34,42,90,97,43,64,36,14,42,74,44,52,77,60,44,78,78,44,101,57,68,77,76,65,53,80,81,39,53,77,67,26,31,55,93

pLDDT: mean 87.12, std 15.7, range [39.53, 98.62]

Mean predicted aligned error: 7.31 Å

Secondary structure (DSSP, 8-state):
---------HHHHHHHHHHHHHHSPEE-HHHHHT-BSSSSS-BEEEETTEEEE-TT-GGGGGGEETTEESSSB-TTGGGGSSS-GGGGGGSEEEEEE-

Foldseek 3Di:
DDDDPDDPDPVNVVVVVVVVQVPAAEDELVRLQCQQCPVDVWFWEAEPQWIWTCNPPPCCPSQDHPVDGGSYYCHVVQVVDPDHPVVRVVTDGRHGYD

Sequence (98 aa):
MFPDILIADQCFFTLFLILIMAELPIYTKQQLALRNGQDKPQIWVAYLGVIYDVTESRLWRNGKHYEHWAGQDLTDELADAPHAEGVFEKFDAVGKLV

Nearest PDB structures (foldseek):
  6nzx-assembly1_A  TM=9.668E-01  e=8.654E-09  Hadesarchaea archaeon YNP_N21
  6vz6-assembly1_A  TM=9.701E-01  e=2.857E-08  Methanococcoides burtonii
  4x8y-assembly1_A-2  TM=8.066E-01  e=1.489E-04  Homo sapiens
  4x8y-assembly2_B-3  TM=7.900E-01  e=1.393E-04  Homo sapiens